Protein AF-A0A3N2KHP3-F1 (afdb_monomer_lite)

pLDDT: mean 80.23, std 6.3, range [54.84, 90.06]

Sequence (84 aa):
MRCPVCNGVGMVDNPRFYNRPCWDAWESGIPTRIRCRHCGGYGFIIGEISDIIPALQTAVDEHRGLTAKETKQILTTLLKENKS

Foldseek 3Di:
DFDPQQRLQQKDADVVCVVDDVVVCVVVVPDRIDGDPSCRSGRDAPPAQVVLVVVVVVCVVVVHDDDPVNVVRNVVRVVVVVVD

Radius of gyration: 16.55 Å; chains: 1; bounding box: 43×28×39 Å

Secondary structure (DSSP, 8-state):
-B-TTTTTSSEEE-HHHHTS-HHHHHHTT--SEEE-TTTTTSSB---SGGGHHHHHHHHHHTT-PPPHHHHHHHHHHHHHHTT-

Structure (mmCIF, N/CA/C/O backbone):
data_AF-A0A3N2KHP3-F1
#
_entry.id   AF-A0A3N2KHP3-F1
#
loop_
_atom_site.group_PDB
_atom_site.id
_atom_site.type_symbol
_atom_site.label_atom_id
_atom_site.label_alt_id
_atom_site.label_comp_id
_atom_site.label_asym_id
_atom_site.label_entity_id
_atom_site.label_seq_id
_atom_site.pdbx_PDB_ins_code
_atom_site.Cartn_x
_atom_site.Cartn_y
_atom_site.Cartn_z
_atom_site.occupancy
_atom_site.B_iso_or_equiv
_atom_site.auth_seq_id
_atom_site.auth_comp_id
_atom_site.auth_asym_id
_atom_site.auth_atom_id
_atom_site.pdbx_PDB_model_num
ATOM 1 N N . MET A 1 1 ? -10.364 -3.033 2.795 1.00 68.81 1 MET A N 1
ATOM 2 C CA . MET A 1 1 ? -10.204 -4.152 1.823 1.00 68.81 1 MET A CA 1
ATOM 3 C C . MET A 1 1 ? -8.790 -4.269 1.211 1.00 68.81 1 MET A C 1
ATOM 5 O O . MET A 1 1 ? -8.070 -3.271 1.150 1.00 68.81 1 MET A O 1
ATOM 9 N N . ARG A 1 2 ? -8.375 -5.460 0.721 1.00 73.56 2 ARG A N 1
ATOM 10 C CA . ARG A 1 2 ? -7.160 -5.613 -0.125 1.00 73.56 2 ARG A CA 1
ATOM 11 C C . ARG A 1 2 ? -7.326 -4.785 -1.399 1.00 73.56 2 ARG A C 1
ATOM 13 O O . ARG A 1 2 ? -8.389 -4.795 -2.009 1.00 73.56 2 ARG A O 1
ATOM 20 N N . CYS A 1 3 ? -6.277 -4.075 -1.802 1.00 79.00 3 CYS A N 1
ATOM 21 C CA . CYS A 1 3 ? -6.289 -3.296 -3.033 1.00 79.00 3 CYS A CA 1
ATOM 22 C C . CYS A 1 3 ? -6.446 -4.244 -4.232 1.00 79.00 3 CYS A C 1
ATOM 24 O O . CYS A 1 3 ? -5.565 -5.084 -4.422 1.00 79.00 3 CYS A O 1
ATOM 26 N N . PRO A 1 4 ? -7.485 -4.095 -5.071 1.00 79.81 4 PRO A N 1
ATOM 27 C CA . PRO A 1 4 ? -7.727 -5.002 -6.197 1.00 79.81 4 PRO A CA 1
ATOM 28 C C . PRO A 1 4 ? -6.657 -4.886 -7.292 1.00 79.81 4 PRO A C 1
ATOM 30 O O . PRO A 1 4 ? -6.466 -5.796 -8.085 1.00 79.81 4 PRO A O 1
ATOM 33 N N . VAL A 1 5 ? -5.929 -3.766 -7.325 1.00 81.69 5 VAL A N 1
ATOM 34 C CA . VAL A 1 5 ? -4.909 -3.488 -8.347 1.00 81.69 5 VAL A CA 1
ATOM 35 C C . VAL A 1 5 ? -3.560 -4.127 -8.012 1.00 81.69 5 VAL A C 1
ATOM 37 O O . VAL A 1 5 ? -2.804 -4.478 -8.909 1.00 81.69 5 VAL A O 1
ATOM 40 N N . CYS A 1 6 ? -3.232 -4.278 -6.727 1.00 82.81 6 CYS A N 1
ATOM 41 C CA . CYS A 1 6 ? -1.962 -4.885 -6.302 1.00 82.81 6 CYS A CA 1
ATOM 42 C C . CYS A 1 6 ? -2.137 -6.105 -5.395 1.00 82.81 6 CYS A C 1
ATOM 44 O O . CYS A 1 6 ? -1.159 -6.584 -4.834 1.00 82.81 6 CYS A O 1
ATOM 46 N N . ASN A 1 7 ? -3.369 -6.584 -5.212 1.00 79.88 7 ASN A N 1
ATOM 47 C CA . ASN A 1 7 ? -3.731 -7.759 -4.418 1.00 79.88 7 ASN A CA 1
ATOM 48 C C . ASN A 1 7 ? -3.119 -7.810 -3.007 1.00 79.88 7 ASN A C 1
ATOM 50 O O . ASN A 1 7 ? -2.758 -8.880 -2.527 1.00 79.88 7 ASN A O 1
ATOM 54 N N . GLY A 1 8 ? -2.988 -6.671 -2.319 1.00 74.56 8 GLY A N 1
ATOM 55 C CA . GLY A 1 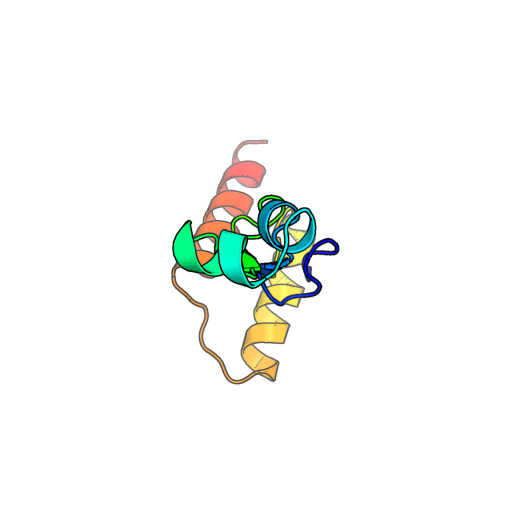8 ? -2.360 -6.631 -0.988 1.00 74.56 8 GLY A CA 1
ATOM 56 C C . GLY A 1 8 ? -0.859 -6.335 -0.987 1.00 74.56 8 GLY A C 1
ATOM 57 O O . GLY A 1 8 ? -0.316 -5.998 0.056 1.00 74.56 8 GLY A O 1
ATOM 58 N N . VAL A 1 9 ? -0.181 -6.395 -2.136 1.00 82.44 9 VAL A N 1
ATOM 59 C CA . VAL A 1 9 ? 1.291 -6.301 -2.216 1.00 82.44 9 VAL A CA 1
ATOM 60 C C . VAL A 1 9 ? 1.796 -4.857 -2.093 1.00 82.44 9 VAL A C 1
ATOM 62 O O . VAL A 1 9 ? 2.937 -4.617 -1.712 1.00 82.44 9 VAL A O 1
ATOM 65 N N . GLY A 1 10 ? 0.978 -3.868 -2.460 1.00 80.56 10 GLY A N 1
ATOM 66 C CA . GLY A 1 10 ? 1.357 -2.447 -2.455 1.00 80.56 10 GLY A CA 1
ATOM 67 C C . GLY A 1 10 ? 2.274 -2.037 -3.610 1.00 80.56 10 GLY A C 1
ATOM 68 O O . GLY A 1 10 ? 2.490 -0.851 -3.846 1.00 80.56 10 GLY A O 1
ATOM 69 N N . MET A 1 11 ? 2.748 -2.991 -4.403 1.00 88.06 11 MET A N 1
ATOM 70 C CA . MET A 1 11 ? 3.583 -2.766 -5.578 1.00 88.06 11 MET A CA 1
ATOM 71 C C . MET A 1 11 ? 2.895 -3.350 -6.810 1.00 88.06 11 MET A C 1
ATOM 73 O O . MET A 1 11 ? 2.193 -4.353 -6.714 1.00 88.06 11 MET A O 1
ATOM 77 N N . VAL A 1 12 ? 3.099 -2.717 -7.957 1.00 90.06 12 VAL A N 1
ATOM 78 C CA . VAL A 1 12 ? 2.685 -3.213 -9.273 1.00 90.06 12 VAL A CA 1
ATOM 79 C C . VAL A 1 12 ? 3.900 -3.272 -10.183 1.00 90.06 12 VAL A C 1
ATOM 81 O O . VAL A 1 12 ? 4.885 -2.559 -9.965 1.00 90.06 12 VAL A O 1
ATOM 84 N N . ASP A 1 13 ? 3.835 -4.118 -11.200 1.00 89.06 13 ASP A N 1
ATOM 85 C CA . ASP A 1 13 ? 4.874 -4.183 -12.218 1.00 89.06 13 ASP A CA 1
ATOM 86 C C . ASP A 1 13 ? 5.006 -2.840 -12.936 1.00 89.06 13 ASP A C 1
ATOM 88 O O . ASP A 1 13 ? 4.018 -2.157 -13.214 1.00 89.06 13 ASP A O 1
ATOM 92 N N . ASN A 1 14 ? 6.248 -2.429 -13.187 1.00 88.25 14 ASN A N 1
ATOM 93 C CA . ASN A 1 14 ? 6.538 -1.181 -13.869 1.00 88.25 14 ASN A CA 1
ATOM 94 C C . ASN A 1 14 ? 6.469 -1.392 -15.386 1.00 88.25 14 ASN A C 1
ATOM 96 O O . ASN A 1 14 ? 7.386 -1.998 -15.946 1.00 88.25 14 ASN A O 1
ATOM 100 N N . PRO A 1 15 ? 5.474 -0.830 -16.096 1.00 85.38 15 PRO A N 1
ATOM 101 C CA . PRO A 1 15 ? 5.360 -1.024 -17.540 1.00 85.38 15 PRO A CA 1
ATOM 102 C C . PRO A 1 15 ? 6.592 -0.504 -18.290 1.00 85.38 15 PRO A C 1
ATOM 104 O O . PRO A 1 15 ? 6.968 -1.031 -19.330 1.00 85.38 15 PRO A O 1
ATOM 107 N N . ARG A 1 16 ? 7.276 0.512 -17.741 1.00 84.50 16 ARG A N 1
ATOM 108 C CA . ARG A 1 16 ? 8.484 1.085 -18.350 1.00 84.50 16 ARG A CA 1
ATOM 109 C C . ARG A 1 16 ? 9.673 0.130 -18.339 1.00 84.50 16 ARG A C 1
ATOM 111 O O . ARG A 1 16 ? 10.537 0.281 -19.194 1.00 84.50 16 ARG A O 1
ATOM 118 N N . PHE A 1 17 ? 9.723 -0.801 -17.384 1.00 86.62 17 PHE A N 1
ATOM 119 C CA . PHE A 1 17 ? 10.766 -1.821 -17.329 1.00 86.62 17 PHE A CA 1
ATOM 120 C C . PHE A 1 17 ? 10.551 -2.866 -18.428 1.00 86.62 17 PHE A C 1
ATOM 122 O O . PHE A 1 17 ? 11.477 -3.192 -19.157 1.00 86.62 17 PHE A O 1
ATOM 129 N N . TYR A 1 18 ? 9.311 -3.336 -18.588 1.00 84.56 18 TYR A N 1
ATOM 130 C CA . TYR A 1 18 ? 8.978 -4.419 -19.520 1.00 84.56 18 TYR A CA 1
ATOM 131 C C . TYR A 1 18 ? 8.791 -3.969 -20.976 1.00 84.56 18 TYR A C 1
ATOM 133 O O . TYR A 1 18 ? 8.822 -4.798 -21.878 1.00 84.56 18 TYR A O 1
ATOM 141 N N . ASN A 1 19 ? 8.659 -2.664 -21.228 1.00 89.25 19 ASN A N 1
ATOM 142 C CA . ASN A 1 19 ? 8.596 -2.103 -22.583 1.00 89.25 19 ASN A CA 1
ATOM 143 C C . ASN A 1 19 ? 9.978 -1.901 -23.234 1.00 89.25 19 ASN A C 1
ATOM 145 O O . ASN A 1 19 ? 10.071 -1.268 -24.287 1.00 89.25 19 ASN A O 1
ATOM 149 N N . ARG A 1 20 ? 11.06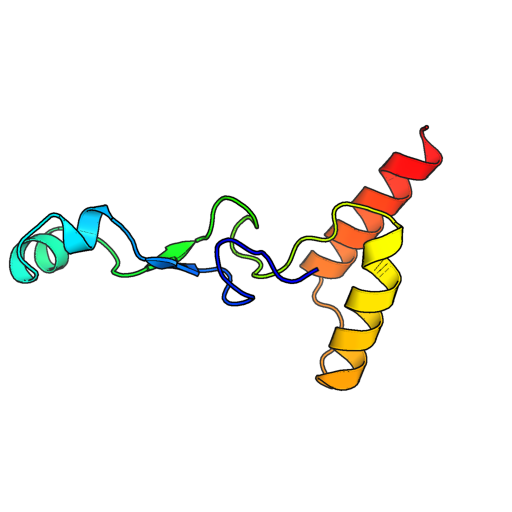0 -2.364 -22.600 1.00 85.06 20 ARG A N 1
ATOM 150 C CA . ARG A 1 20 ? 12.443 -2.197 -23.063 1.00 85.06 20 ARG A CA 1
ATOM 151 C C . ARG A 1 20 ? 13.230 -3.495 -22.870 1.00 85.06 20 ARG A C 1
ATOM 153 O O . ARG A 1 20 ? 12.856 -4.307 -22.024 1.00 85.06 20 ARG A O 1
ATOM 160 N N . PRO A 1 21 ? 14.332 -3.695 -23.612 1.00 88.75 21 PRO A N 1
ATOM 161 C CA . PRO A 1 21 ? 15.284 -4.755 -23.305 1.00 88.75 21 PRO A CA 1
ATOM 162 C C . PRO A 1 21 ? 15.772 -4.643 -21.854 1.00 88.75 21 PRO A C 1
ATOM 164 O O . PRO A 1 21 ? 16.026 -3.541 -21.362 1.00 88.75 21 PRO A O 1
ATOM 167 N N . CYS A 1 22 ? 15.930 -5.780 -21.173 1.00 83.19 22 CYS A N 1
ATOM 168 C CA . CYS A 1 22 ? 16.262 -5.818 -19.746 1.00 83.19 22 CYS A CA 1
ATOM 169 C C . CYS A 1 22 ? 17.577 -5.096 -19.401 1.00 83.19 22 CYS A C 1
ATOM 171 O O . CYS A 1 22 ? 17.661 -4.482 -18.339 1.00 83.19 22 CYS A O 1
ATOM 173 N N . TRP A 1 23 ? 18.567 -5.113 -20.302 1.00 87.56 23 TRP A N 1
ATOM 174 C CA . TRP A 1 23 ? 19.833 -4.392 -20.1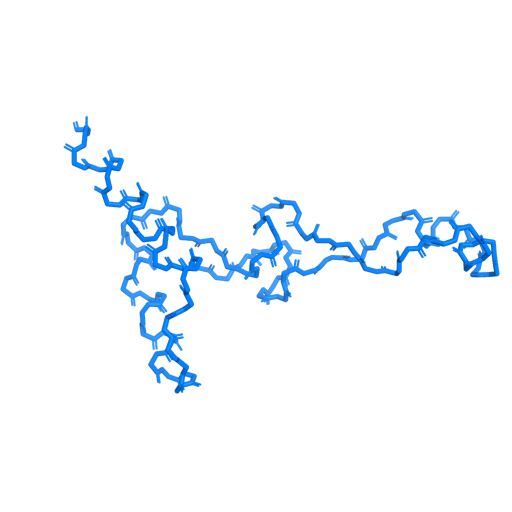27 1.00 87.56 23 TRP A CA 1
ATOM 175 C C . TRP A 1 23 ? 19.646 -2.867 -20.100 1.00 87.56 23 TRP A C 1
ATOM 177 O O . TRP A 1 23 ? 20.225 -2.201 -19.251 1.00 87.56 23 TRP A O 1
ATOM 187 N N . ASP A 1 24 ? 18.778 -2.315 -20.954 1.00 88.19 24 ASP A N 1
ATOM 188 C CA . ASP A 1 24 ? 18.577 -0.863 -21.100 1.00 88.19 24 ASP A CA 1
ATOM 189 C C . ASP A 1 24 ? 17.774 -0.326 -19.916 1.00 88.19 24 ASP A C 1
ATOM 191 O O . ASP A 1 24 ? 18.062 0.734 -19.361 1.00 88.19 24 ASP A O 1
ATOM 195 N N . ALA A 1 25 ? 16.786 -1.106 -19.473 1.00 84.31 25 ALA A N 1
ATOM 196 C CA . ALA A 1 25 ? 16.029 -0.801 -18.271 1.00 84.31 25 ALA A CA 1
ATOM 197 C C . ALA A 1 25 ? 16.918 -0.817 -17.014 1.00 84.31 25 ALA A C 1
ATOM 199 O O . ALA A 1 25 ? 16.743 0.038 -16.142 1.00 84.31 25 ALA A O 1
ATOM 200 N N . TRP A 1 26 ? 17.876 -1.748 -16.942 1.00 83.69 26 TRP A N 1
ATOM 201 C CA . TRP A 1 26 ? 18.847 -1.828 -15.852 1.00 83.69 26 TRP A CA 1
ATOM 202 C C . TRP A 1 26 ? 19.818 -0.641 -15.854 1.00 83.69 26 TRP A C 1
ATOM 204 O O . TRP A 1 26 ? 19.932 0.044 -14.838 1.00 83.69 26 TRP A O 1
ATOM 214 N N . GLU A 1 27 ? 20.457 -0.343 -16.989 1.00 89.38 27 GLU A N 1
ATOM 215 C CA . GLU A 1 27 ? 21.383 0.794 -17.125 1.00 89.38 27 GLU A CA 1
ATOM 216 C C . GLU A 1 27 ? 20.694 2.145 -16.889 1.00 89.38 27 GLU A C 1
ATOM 218 O O . GLU A 1 27 ? 21.271 3.047 -16.285 1.00 89.38 27 GLU A O 1
ATOM 223 N N . SER A 1 28 ? 19.423 2.268 -17.279 1.00 86.69 28 SER A N 1
ATOM 224 C CA . SER A 1 28 ? 18.606 3.465 -17.043 1.00 86.69 28 SER A CA 1
ATOM 225 C C . SER A 1 28 ? 18.074 3.588 -15.605 1.00 86.69 28 SER A C 1
ATOM 227 O O . SER A 1 28 ? 17.346 4.538 -15.302 1.00 86.69 28 SER A O 1
ATOM 229 N N . GLY A 1 29 ? 18.363 2.627 -14.719 1.00 87.12 29 GLY A N 1
ATOM 230 C CA . GLY A 1 29 ? 17.895 2.634 -13.329 1.00 87.12 29 GLY A CA 1
ATOM 231 C C . GLY A 1 29 ? 16.373 2.522 -13.185 1.00 87.12 29 GLY A C 1
ATOM 232 O O . GLY A 1 29 ? 15.797 3.007 -12.209 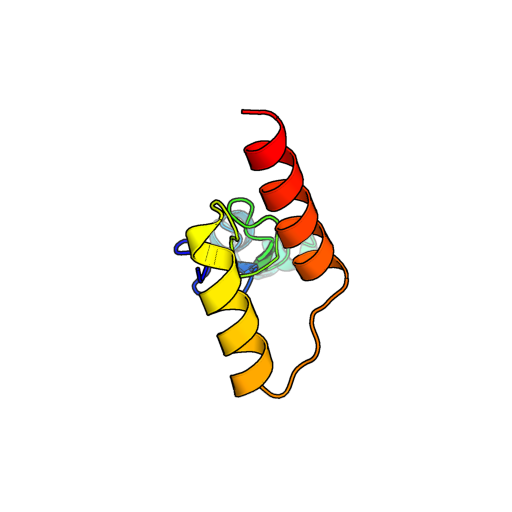1.00 87.12 29 GLY A O 1
ATOM 233 N N . ILE A 1 30 ? 15.691 1.919 -14.162 1.00 87.69 30 ILE A N 1
ATOM 234 C CA . ILE A 1 30 ? 14.240 1.741 -14.121 1.00 87.69 30 ILE A CA 1
ATOM 235 C C . ILE A 1 30 ? 13.936 0.543 -13.209 1.00 87.69 30 ILE A C 1
ATOM 237 O O . ILE A 1 30 ? 14.373 -0.568 -13.495 1.00 87.69 30 ILE A O 1
ATOM 241 N N . PRO A 1 31 ? 13.166 0.713 -12.121 1.00 85.88 31 PRO A N 1
ATOM 242 C CA . PRO A 1 31 ? 12.847 -0.399 -11.233 1.00 85.88 31 PRO A CA 1
ATOM 243 C C . PRO A 1 31 ? 11.824 -1.343 -11.875 1.00 85.88 31 PRO A C 1
ATOM 245 O O . PRO A 1 31 ? 10.900 -0.890 -12.552 1.00 85.88 31 PRO A O 1
ATOM 248 N N . THR A 1 32 ? 11.938 -2.643 -11.595 1.00 85.19 32 THR A N 1
ATOM 249 C CA . THR A 1 32 ? 11.008 -3.695 -12.053 1.00 85.19 32 THR A CA 1
ATOM 250 C C . THR A 1 32 ? 9.596 -3.525 -11.498 1.00 85.19 32 THR A C 1
ATOM 252 O O . THR A 1 32 ? 8.613 -3.776 -12.195 1.00 85.19 32 THR A O 1
ATOM 255 N N . ARG A 1 33 ? 9.480 -3.056 -10.250 1.00 88.44 33 ARG A N 1
ATOM 256 C CA . ARG A 1 33 ? 8.208 -2.786 -9.573 1.00 88.44 33 ARG A CA 1
ATOM 257 C C . ARG A 1 33 ? 8.132 -1.345 -9.091 1.00 88.44 33 ARG A C 1
ATOM 259 O O . ARG A 1 33 ? 9.107 -0.783 -8.599 1.00 88.44 33 ARG A O 1
ATOM 266 N N . ILE A 1 34 ? 6.946 -0.761 -9.187 1.00 89.69 34 ILE A N 1
ATOM 267 C CA . ILE A 1 34 ? 6.627 0.587 -8.710 1.00 89.69 34 ILE A CA 1
ATOM 268 C C . ILE A 1 34 ? 5.500 0.529 -7.684 1.00 89.69 34 ILE A C 1
ATOM 270 O O . ILE A 1 34 ? 4.713 -0.415 -7.651 1.00 89.69 34 ILE A O 1
ATOM 274 N N . ARG A 1 35 ? 5.395 1.560 -6.841 1.00 87.25 35 ARG A N 1
ATOM 275 C CA . ARG A 1 35 ? 4.295 1.652 -5.873 1.00 87.25 35 ARG A CA 1
ATOM 276 C C . ARG A 1 35 ? 2.959 1.680 -6.604 1.00 87.25 35 ARG A C 1
ATOM 278 O O . ARG A 1 35 ? 2.768 2.464 -7.536 1.00 87.25 35 ARG A O 1
ATOM 285 N N . CYS A 1 36 ? 2.021 0.863 -6.136 1.00 85.25 36 CYS A N 1
ATOM 286 C CA . CYS A 1 36 ? 0.653 0.878 -6.625 1.00 85.25 36 CYS A CA 1
ATOM 287 C C . CYS A 1 36 ? 0.033 2.248 -6.341 1.00 85.25 36 CYS A C 1
ATOM 289 O O . CYS A 1 36 ? -0.179 2.601 -5.183 1.00 85.25 36 CYS A O 1
ATOM 291 N N . ARG A 1 37 ? -0.265 3.029 -7.386 1.00 82.25 37 ARG A N 1
ATOM 292 C CA . ARG A 1 37 ? -0.867 4.364 -7.226 1.00 82.25 37 ARG A CA 1
ATOM 293 C C . ARG A 1 37 ? -2.265 4.298 -6.622 1.00 82.25 37 ARG A C 1
ATOM 295 O O . ARG A 1 37 ? -2.614 5.168 -5.836 1.00 82.25 37 ARG A O 1
ATOM 302 N N . HIS A 1 38 ? -3.020 3.248 -6.944 1.00 78.12 38 HIS A N 1
ATOM 303 C CA . HIS A 1 38 ? -4.401 3.083 -6.495 1.00 78.12 38 HIS A CA 1
ATOM 304 C C . HIS A 1 38 ? -4.509 2.983 -4.969 1.00 78.12 38 HIS A C 1
ATOM 306 O O . HIS A 1 38 ? -5.341 3.644 -4.363 1.00 78.12 38 HIS A O 1
ATOM 312 N N . CYS A 1 39 ? -3.606 2.233 -4.336 1.00 75.62 39 CYS A N 1
ATOM 313 C CA . CYS A 1 39 ? -3.504 2.186 -2.881 1.00 75.62 39 CYS A CA 1
ATOM 314 C C . CYS A 1 39 ? -2.297 2.964 -2.351 1.00 75.62 39 CYS A C 1
ATOM 316 O O . CYS A 1 39 ? -1.807 2.613 -1.294 1.00 75.62 39 CYS A O 1
ATOM 318 N N . GLY A 1 40 ? -1.715 3.917 -3.085 1.00 76.25 40 GLY A N 1
ATOM 319 C CA . GLY A 1 40 ? -0.553 4.704 -2.632 1.00 76.25 40 GLY A CA 1
ATOM 320 C C . GLY A 1 40 ? 0.686 3.916 -2.160 1.00 76.25 40 GLY A C 1
ATOM 321 O O . GLY A 1 40 ? 1.518 4.465 -1.440 1.00 76.25 40 GLY A O 1
ATOM 322 N N . GLY A 1 41 ? 0.829 2.645 -2.538 1.00 78.56 41 GLY A N 1
ATOM 323 C CA . GLY A 1 41 ? 1.884 1.763 -2.035 1.00 78.56 41 GLY A CA 1
ATOM 324 C C . GLY A 1 41 ? 1.511 0.897 -0.824 1.00 78.56 41 GLY A C 1
ATOM 325 O O . GLY A 1 41 ? 2.365 0.169 -0.334 1.00 78.56 41 GLY A O 1
ATOM 326 N N . TYR A 1 42 ? 0.276 0.983 -0.322 1.00 71.44 42 TYR A N 1
ATOM 327 C CA . TYR A 1 42 ? -0.123 0.395 0.964 1.00 71.44 42 TYR A CA 1
ATOM 328 C C . TYR A 1 42 ? -0.590 -1.061 0.897 1.00 71.44 42 TYR A C 1
ATOM 330 O O . TYR A 1 42 ? -0.666 -1.709 1.930 1.00 71.44 42 TYR A O 1
ATOM 338 N N . GLY A 1 43 ? -0.958 -1.578 -0.276 1.00 71.44 43 GLY A N 1
ATOM 339 C CA . GLY A 1 43 ? -1.529 -2.923 -0.415 1.00 71.44 43 GLY A CA 1
ATOM 340 C C . GLY A 1 43 ? -3.011 -3.008 -0.051 1.00 71.44 43 GLY A C 1
ATOM 341 O O . GLY A 1 43 ? -3.735 -3.823 -0.616 1.00 71.44 43 GLY A O 1
ATOM 342 N N . PHE A 1 44 ? -3.498 -2.104 0.794 1.00 73.44 44 PHE A N 1
ATOM 343 C CA . PHE A 1 44 ? -4.869 -2.072 1.294 1.00 73.44 44 PHE A CA 1
ATOM 344 C C . PHE A 1 44 ? -5.465 -0.669 1.153 1.00 73.44 44 PHE A C 1
ATOM 346 O O . PHE A 1 44 ? -4.738 0.326 1.085 1.00 73.44 44 PHE A O 1
ATOM 353 N N . ILE A 1 45 ? -6.792 -0.601 1.068 1.00 71.00 45 ILE A N 1
ATOM 354 C CA . ILE A 1 45 ? -7.561 0.644 1.017 1.00 71.00 45 ILE A CA 1
ATOM 355 C C . ILE A 1 45 ? -8.642 0.543 2.095 1.00 71.00 45 ILE A C 1
ATOM 357 O O . ILE A 1 45 ? -9.418 -0.415 2.098 1.00 71.00 45 ILE A O 1
ATOM 361 N N . ILE A 1 46 ? -8.656 1.499 3.026 1.00 70.69 46 ILE A N 1
ATOM 362 C CA . ILE A 1 46 ? -9.751 1.707 3.982 1.00 70.69 46 ILE A CA 1
ATOM 363 C C . ILE A 1 46 ? -10.517 2.926 3.469 1.00 70.69 46 ILE A C 1
ATOM 365 O O . ILE A 1 46 ? -10.157 4.064 3.770 1.00 70.69 46 ILE A O 1
ATOM 369 N N . GLY A 1 47 ? -11.469 2.677 2.567 1.00 65.12 47 GLY A N 1
ATOM 370 C CA . GLY A 1 47 ? -12.194 3.728 1.849 1.00 65.12 47 GLY A CA 1
ATOM 371 C C . GLY A 1 47 ? -13.445 4.189 2.588 1.00 65.12 47 GLY A C 1
ATOM 372 O O . GLY A 1 47 ? -13.772 5.374 2.545 1.00 65.12 47 GLY A O 1
ATOM 373 N N . GLU A 1 48 ? -14.092 3.270 3.306 1.00 69.50 48 GLU A N 1
ATOM 374 C CA . GLU A 1 48 ? -15.336 3.516 4.035 1.00 69.50 48 GLU A CA 1
ATOM 375 C C . GLU A 1 48 ? -15.268 3.014 5.481 1.00 69.50 48 GLU A C 1
ATOM 377 O O . GLU A 1 48 ? -14.394 2.224 5.844 1.00 69.50 48 GLU A O 1
ATOM 382 N N . ILE A 1 49 ? -16.193 3.470 6.334 1.00 74.75 49 ILE A N 1
ATOM 383 C CA . ILE A 1 49 ? -16.265 3.030 7.740 1.00 74.75 49 ILE A CA 1
ATOM 384 C C . ILE A 1 49 ? -16.434 1.508 7.852 1.00 74.75 49 ILE A C 1
ATOM 386 O O . ILE A 1 49 ? -15.862 0.887 8.749 1.00 74.75 49 ILE A O 1
ATOM 390 N N . SER A 1 50 ? -17.164 0.900 6.915 1.00 76.31 50 SER A N 1
ATOM 391 C CA . SER A 1 50 ? -17.394 -0.545 6.854 1.00 76.31 50 SER A CA 1
ATOM 392 C C . SER A 1 50 ? -16.100 -1.353 6.665 1.00 76.31 50 SER A C 1
ATOM 394 O O . SER A 1 50 ? -16.040 -2.507 7.084 1.00 76.31 50 SER A O 1
ATOM 396 N N . ASP A 1 51 ? -15.036 -0.748 6.121 1.00 73.44 51 ASP A N 1
ATOM 397 C CA . ASP A 1 51 ? -13.725 -1.382 5.934 1.00 73.44 51 ASP A CA 1
ATOM 398 C C . ASP A 1 51 ? -12.851 -1.403 7.197 1.00 73.44 51 ASP A C 1
ATOM 400 O O . ASP A 1 51 ? -11.851 -2.128 7.230 1.00 73.44 51 ASP A O 1
ATOM 404 N N . ILE A 1 52 ? -13.185 -0.618 8.228 1.00 79.81 52 ILE A N 1
ATOM 405 C CA . ILE A 1 52 ? -12.332 -0.449 9.415 1.00 79.81 52 ILE A CA 1
ATOM 406 C C . ILE A 1 52 ? -12.278 -1.739 10.241 1.00 79.81 52 ILE A C 1
ATOM 408 O O . ILE A 1 52 ? -11.188 -2.208 10.566 1.00 79.81 52 ILE A O 1
ATOM 412 N N . ILE A 1 53 ? -13.432 -2.338 10.554 1.00 81.44 53 ILE A N 1
ATOM 413 C CA . ILE A 1 53 ? -13.509 -3.576 11.351 1.00 81.44 53 ILE A CA 1
ATOM 414 C C . ILE A 1 53 ? -12.774 -4.741 10.654 1.00 81.44 53 ILE A C 1
ATOM 416 O O . ILE A 1 53 ? -11.920 -5.353 11.293 1.00 81.44 53 ILE A O 1
ATOM 420 N N . PRO A 1 54 ? -12.990 -5.021 9.351 1.00 76.38 54 PRO A N 1
ATOM 421 C CA . PRO A 1 54 ? -12.225 -6.043 8.633 1.00 76.38 54 PRO A CA 1
ATOM 422 C C . PRO A 1 54 ? -10.712 -5.789 8.613 1.00 76.38 54 PRO A C 1
ATOM 424 O O . PRO A 1 54 ? -9.924 -6.731 8.704 1.00 76.38 54 PRO A O 1
ATOM 427 N N . ALA A 1 55 ? -10.287 -4.525 8.495 1.00 75.62 55 ALA A N 1
ATOM 428 C CA . ALA A 1 55 ? -8.869 -4.172 8.521 1.00 75.62 55 ALA A CA 1
ATOM 429 C C . ALA A 1 55 ? -8.240 -4.427 9.900 1.00 75.62 55 ALA A C 1
ATOM 431 O O . ALA A 1 55 ? -7.134 -4.961 9.979 1.00 75.62 55 ALA A O 1
ATOM 432 N N . LEU A 1 56 ? -8.960 -4.101 10.978 1.00 78.81 56 LEU A N 1
ATOM 433 C CA . LEU A 1 56 ? -8.549 -4.404 12.351 1.00 78.81 56 LEU A CA 1
ATOM 434 C C . LEU A 1 56 ? -8.466 -5.913 12.591 1.00 78.81 56 LEU A C 1
ATOM 436 O O . LEU A 1 56 ? -7.470 -6.383 13.133 1.00 78.81 56 LEU A O 1
ATOM 440 N N . GLN A 1 57 ? -9.469 -6.665 12.135 1.00 80.62 57 GLN A N 1
ATOM 441 C CA . GLN A 1 57 ? -9.497 -8.122 12.251 1.00 80.62 57 GLN A CA 1
ATOM 442 C C . GLN A 1 57 ? -8.290 -8.755 11.546 1.00 80.62 57 GLN A C 1
ATOM 444 O O . GLN A 1 57 ? -7.584 -9.558 12.140 1.00 80.62 57 GLN A O 1
ATOM 449 N N . THR A 1 58 ? -7.978 -8.299 10.328 1.00 76.19 58 THR A N 1
ATOM 450 C CA . THR A 1 58 ? -6.812 -8.781 9.566 1.00 76.19 58 THR A CA 1
ATOM 451 C C . THR A 1 58 ? -5.499 -8.518 10.307 1.00 76.19 58 THR A C 1
ATOM 453 O O . THR A 1 58 ? -4.619 -9.371 10.321 1.00 76.19 58 THR A O 1
ATOM 456 N N . ALA A 1 59 ? -5.352 -7.349 10.939 1.00 80.25 59 ALA A N 1
ATOM 457 C CA . ALA A 1 59 ? -4.153 -7.038 11.715 1.00 80.25 59 ALA A CA 1
ATOM 458 C C . ALA A 1 59 ? -3.995 -7.984 12.922 1.00 80.25 59 ALA A C 1
ATOM 460 O O . ALA A 1 59 ? -2.893 -8.466 13.188 1.00 80.25 59 ALA A O 1
ATOM 461 N N . VAL A 1 60 ? -5.101 -8.296 13.605 1.00 84.44 60 VAL A N 1
ATOM 462 C CA . VAL A 1 60 ? -5.130 -9.263 14.713 1.00 84.44 60 VAL A CA 1
ATOM 463 C C . VAL A 1 60 ? -4.790 -10.676 14.227 1.00 84.44 60 VAL A C 1
ATOM 465 O O . VAL A 1 60 ? -3.939 -11.322 14.836 1.00 84.44 60 VAL A O 1
ATOM 468 N N . ASP A 1 61 ? -5.392 -11.123 13.123 1.00 79.69 61 ASP A N 1
ATOM 469 C CA . ASP A 1 61 ? -5.184 -12.459 12.547 1.00 79.69 61 ASP A CA 1
ATOM 470 C C . ASP A 1 61 ? -3.741 -12.656 12.050 1.00 79.69 61 ASP A C 1
ATOM 472 O O . ASP A 1 61 ? -3.161 -13.731 12.190 1.00 79.69 61 ASP A O 1
ATOM 476 N N . GLU A 1 62 ? -3.122 -11.605 11.506 1.00 79.06 62 GLU A N 1
ATOM 477 C CA . GLU A 1 62 ? -1.714 -11.600 11.087 1.00 79.06 62 GLU A CA 1
ATOM 478 C C . GLU A 1 62 ? -0.739 -11.397 12.265 1.00 79.06 62 GLU A C 1
ATOM 480 O O . GLU A 1 62 ? 0.470 -11.291 12.050 1.00 79.06 62 GLU A O 1
ATOM 485 N N . HIS A 1 63 ? -1.242 -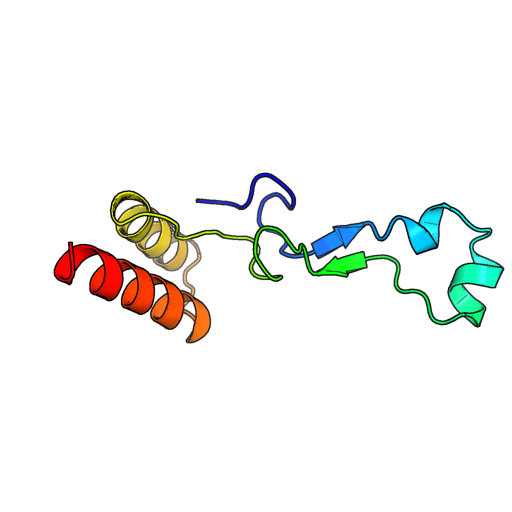11.315 13.504 1.00 79.06 63 HIS A N 1
ATOM 486 C CA . HIS A 1 63 ? -0.475 -10.998 14.714 1.00 79.06 63 HIS A CA 1
ATOM 487 C C . HIS A 1 63 ? 0.411 -9.751 14.569 1.00 79.06 63 HIS A C 1
ATOM 489 O O . HIS A 1 63 ? 1.470 -9.643 15.197 1.00 79.06 63 HIS A O 1
ATOM 495 N N . ARG A 1 64 ? -0.015 -8.783 13.750 1.00 78.00 64 ARG A N 1
ATOM 496 C CA . ARG A 1 64 ? 0.709 -7.530 13.548 1.00 78.00 64 ARG A CA 1
ATOM 497 C C . ARG A 1 64 ? -0.042 -6.373 14.183 1.00 78.00 64 ARG A C 1
ATOM 499 O O . ARG A 1 64 ? -1.252 -6.228 14.053 1.00 78.00 64 ARG A O 1
ATOM 506 N N . GLY A 1 65 ? 0.702 -5.494 14.846 1.00 76.44 65 GLY A N 1
ATOM 507 C CA . GLY A 1 65 ? 0.150 -4.219 15.287 1.00 76.44 65 GLY A CA 1
ATOM 508 C C . GLY A 1 65 ? -0.308 -3.370 14.099 1.00 76.44 65 GLY A C 1
ATOM 509 O O . GLY A 1 65 ? 0.197 -3.503 12.978 1.00 76.44 65 GLY A O 1
ATOM 510 N N . LEU A 1 66 ? -1.237 -2.451 14.362 1.00 78.75 66 LEU A N 1
ATOM 511 C CA . LEU A 1 66 ? -1.586 -1.415 13.397 1.00 78.75 66 LEU A CA 1
ATOM 512 C C . LEU A 1 66 ? -0.367 -0.545 13.126 1.00 78.75 66 LEU A C 1
ATOM 514 O O . LEU A 1 66 ? 0.252 0.009 14.038 1.00 78.75 66 LEU A O 1
ATOM 518 N N . THR A 1 67 ? -0.036 -0.389 11.853 1.00 79.50 67 THR A N 1
ATOM 519 C CA . THR A 1 67 ? 1.002 0.555 11.465 1.00 79.50 67 THR A CA 1
ATOM 520 C C . THR A 1 67 ? 0.468 1.980 11.598 1.00 79.50 67 THR A C 1
ATOM 522 O O . THR A 1 67 ? -0.710 2.243 11.358 1.00 79.50 67 THR A O 1
ATOM 525 N N . ALA A 1 68 ? 1.347 2.947 11.883 1.00 74.31 68 ALA A N 1
ATOM 526 C CA . ALA A 1 68 ? 0.967 4.363 11.982 1.00 74.31 68 ALA A CA 1
ATOM 527 C C . ALA A 1 68 ? 0.197 4.881 10.746 1.00 74.31 68 ALA A C 1
ATOM 529 O O . ALA A 1 68 ? -0.591 5.822 10.830 1.00 74.31 68 ALA A O 1
ATOM 530 N N . LYS A 1 69 ? 0.417 4.260 9.582 1.00 73.44 69 LYS A N 1
ATOM 531 C CA . LYS A 1 69 ? -0.245 4.599 8.319 1.00 73.44 69 LYS A CA 1
ATOM 532 C C . LYS A 1 69 ? -1.682 4.085 8.250 1.00 73.44 69 LYS A C 1
ATOM 534 O O . LYS A 1 69 ? -2.549 4.823 7.791 1.00 73.44 69 LYS A O 1
ATOM 539 N N . GLU A 1 70 ? -1.944 2.875 8.729 1.00 75.44 70 GLU A N 1
ATOM 540 C CA . GLU A 1 70 ? -3.303 2.321 8.813 1.00 75.44 70 GLU A CA 1
ATOM 541 C C . GLU A 1 70 ? -4.129 3.080 9.838 1.00 75.44 70 GLU A C 1
ATOM 543 O O . GLU A 1 70 ? -5.246 3.492 9.541 1.00 75.44 70 GLU A O 1
ATOM 548 N N . THR A 1 71 ? -3.535 3.390 10.991 1.00 80.75 71 THR A N 1
ATOM 549 C CA . THR A 1 71 ? -4.168 4.239 12.003 1.00 80.75 71 THR A CA 1
ATOM 550 C C . THR A 1 71 ? -4.530 5.608 11.426 1.00 80.75 71 THR A C 1
ATOM 552 O O . THR A 1 71 ? -5.616 6.121 11.682 1.00 80.75 71 THR A O 1
ATOM 555 N N . LYS A 1 72 ? -3.665 6.187 10.578 1.00 80.81 72 LYS A N 1
ATOM 556 C CA . LYS A 1 72 ? -3.953 7.450 9.884 1.00 80.81 72 LYS A CA 1
ATOM 557 C C . LYS A 1 72 ? -5.110 7.326 8.888 1.00 80.81 72 LYS A C 1
ATOM 559 O O . LYS A 1 72 ? -5.913 8.254 8.802 1.00 80.81 72 LYS A O 1
ATOM 564 N N . GLN A 1 73 ? -5.208 6.223 8.144 1.00 77.69 73 GLN A N 1
ATOM 565 C CA . GLN A 1 73 ? -6.337 5.991 7.236 1.00 77.69 73 GLN A CA 1
ATOM 566 C C . GLN A 1 73 ? -7.645 5.844 8.016 1.00 77.69 73 GLN A C 1
ATOM 568 O O . GLN A 1 73 ? -8.584 6.575 7.728 1.00 77.69 73 GLN A O 1
ATOM 573 N N . ILE A 1 74 ? -7.663 5.015 9.066 1.00 83.75 74 ILE A N 1
ATOM 574 C CA . ILE A 1 74 ? -8.821 4.838 9.956 1.00 83.75 74 ILE A CA 1
ATOM 575 C C . ILE A 1 74 ? -9.273 6.186 10.528 1.00 83.75 74 ILE A C 1
ATOM 577 O O . ILE A 1 74 ? -10.446 6.540 10.431 1.00 83.75 74 ILE A O 1
ATOM 581 N N . LEU A 1 75 ? -8.338 6.980 11.060 1.00 83.50 75 LEU A N 1
ATOM 582 C CA . LEU A 1 75 ? -8.637 8.305 11.601 1.00 83.50 75 LEU A CA 1
ATOM 583 C C . LEU A 1 75 ? -9.218 9.244 10.536 1.00 83.50 75 LEU A C 1
ATOM 585 O O . LEU A 1 75 ? -10.182 9.955 10.802 1.00 83.50 75 LEU A O 1
ATOM 589 N N . THR A 1 76 ? -8.649 9.250 9.329 1.00 82.25 76 THR A N 1
ATOM 590 C CA . THR A 1 76 ? -9.127 10.109 8.234 1.00 82.25 76 THR A CA 1
ATOM 591 C C . THR A 1 76 ? -10.552 9.736 7.828 1.00 82.25 76 THR A C 1
ATOM 593 O O . THR A 1 76 ? -11.385 10.622 7.645 1.00 82.25 76 THR A O 1
ATOM 596 N N . THR A 1 77 ? -10.846 8.439 7.737 1.00 82.00 77 THR A N 1
ATOM 597 C CA . THR A 1 77 ? -12.180 7.932 7.403 1.00 82.00 77 THR A CA 1
ATOM 598 C C . THR A 1 77 ? -13.197 8.293 8.489 1.00 82.00 77 THR A C 1
ATOM 600 O O . THR A 1 77 ? -14.249 8.839 8.173 1.00 82.00 77 THR A O 1
ATOM 603 N N . LEU A 1 78 ? -12.856 8.120 9.772 1.00 82.69 78 LEU A N 1
ATOM 604 C CA . LEU A 1 78 ? -13.720 8.516 10.895 1.00 82.69 78 LEU A CA 1
ATOM 605 C C . LEU A 1 78 ? -13.988 10.030 10.943 1.00 82.69 78 LEU A C 1
ATOM 607 O O . LEU A 1 78 ? -15.085 10.461 11.297 1.00 82.69 78 LEU A O 1
ATOM 611 N N . LEU A 1 79 ? -12.999 10.855 10.586 1.00 84.62 79 LEU A N 1
ATOM 612 C CA . LEU A 1 79 ? -13.159 12.311 10.523 1.00 84.62 79 LEU A CA 1
ATOM 613 C C . LEU A 1 79 ? -14.034 12.766 9.351 1.00 84.62 79 LEU A C 1
ATOM 615 O O . LEU A 1 79 ? -14.673 13.810 9.452 1.00 84.62 79 LEU A O 1
ATOM 619 N N . LYS A 1 80 ? -14.032 12.030 8.234 1.00 81.88 80 LYS A N 1
ATOM 620 C CA . LYS A 1 80 ? -14.864 12.331 7.063 1.00 81.88 80 LYS A CA 1
ATOM 621 C C . LYS A 1 80 ? -16.346 12.079 7.359 1.00 81.88 80 LYS A C 1
ATOM 623 O O . LYS A 1 80 ? -17.177 12.915 7.020 1.00 81.88 80 LYS A O 1
ATOM 628 N N . GLU A 1 81 ? -16.645 10.975 8.034 1.00 79.00 81 GLU A N 1
ATOM 629 C CA . GLU A 1 81 ? -18.012 10.579 8.392 1.00 79.00 81 GLU A CA 1
ATOM 630 C C . GLU A 1 81 ? -18.616 11.478 9.476 1.00 79.00 81 GLU A C 1
ATOM 632 O O . GLU A 1 81 ? -19.750 11.902 9.343 1.00 79.00 81 GLU A O 1
ATOM 637 N N . ASN A 1 82 ? -17.844 11.895 10.488 1.00 76.81 82 ASN A N 1
ATOM 638 C CA . ASN A 1 82 ? -18.337 12.848 11.500 1.00 76.81 82 ASN A CA 1
ATOM 639 C C . ASN A 1 82 ? -18.605 14.271 10.969 1.00 76.81 82 ASN A C 1
ATOM 641 O O . ASN A 1 82 ? -19.131 15.109 11.699 1.00 76.81 82 ASN A O 1
ATOM 645 N N . LYS A 1 83 ? -18.168 14.585 9.745 1.00 71.69 83 LYS A 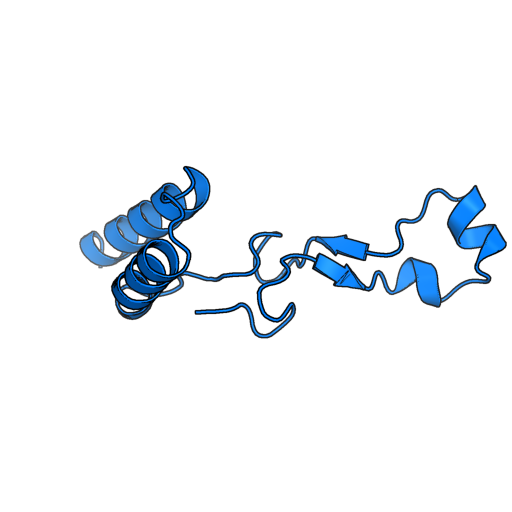N 1
ATOM 646 C CA . LYS A 1 83 ? -18.400 15.884 9.093 1.00 71.69 83 LYS A CA 1
ATOM 647 C C . LYS A 1 83 ? -19.552 15.854 8.085 1.00 71.69 83 LYS A C 1
ATOM 649 O O . LYS A 1 83 ? -19.871 16.917 7.554 1.00 71.69 83 LYS A O 1
ATOM 654 N N . SER A 1 84 ? -20.084 14.670 7.778 1.00 54.84 84 SER A N 1
ATOM 655 C CA . SER A 1 84 ? -21.225 14.476 6.873 1.00 54.84 84 SER A CA 1
ATOM 656 C C . SER A 1 84 ? -22.520 14.409 7.673 1.00 54.84 84 SER A C 1
ATOM 658 O O . SER A 1 84 ? -23.547 14.849 7.118 1.00 54.84 84 SER A O 1
#